Protein AF-A0AAV3YUR4-F1 (afdb_monomer)

Radius of gyration: 19.26 Å; Cα contacts (8 Å, |Δi|>4): 222; chains: 1; bounding box: 52×33×58 Å

Structure (mmCIF, N/CA/C/O backbone):
data_AF-A0AAV3YUR4-F1
#
_entry.id   AF-A0AAV3YUR4-F1
#
loop_
_atom_site.group_PDB
_atom_site.id
_atom_site.type_symbol
_atom_site.label_atom_id
_atom_site.label_alt_id
_atom_site.label_comp_id
_atom_site.label_asym_id
_atom_site.label_entity_id
_atom_site.label_seq_id
_atom_site.pdbx_PDB_ins_code
_atom_site.Cartn_x
_atom_site.Cartn_y
_atom_site.Cartn_z
_atom_site.occupancy
_atom_site.B_iso_or_equiv
_atom_site.auth_seq_id
_atom_site.auth_comp_id
_atom_site.auth_asym_id
_atom_site.auth_atom_id
_atom_site.pdbx_PDB_model_num
ATOM 1 N N . MET A 1 1 ? 30.036 0.421 -40.281 1.00 63.56 1 MET A N 1
ATOM 2 C CA . MET A 1 1 ? 30.173 0.650 -38.824 1.00 63.56 1 MET A CA 1
ATOM 3 C C . MET A 1 1 ? 28.791 0.937 -38.249 1.00 63.56 1 MET A C 1
ATOM 5 O O . MET A 1 1 ? 28.114 1.793 -38.811 1.00 63.56 1 MET A O 1
ATOM 9 N N . PRO A 1 2 ? 28.326 0.220 -37.210 1.00 66.69 2 PRO A N 1
ATOM 10 C CA . PRO A 1 2 ? 27.039 0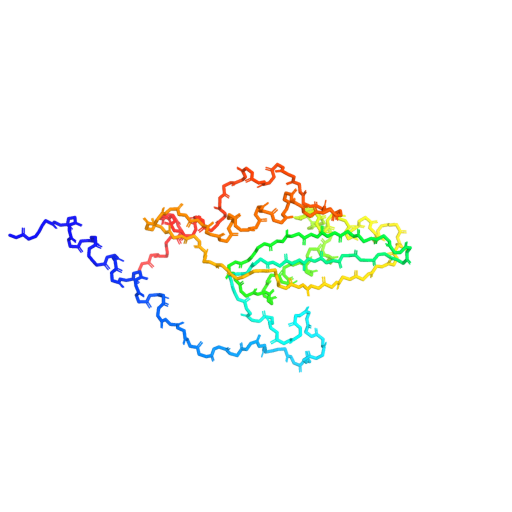.522 -36.589 1.00 66.69 2 PRO A CA 1
ATOM 11 C C . PRO A 1 2 ? 27.075 1.924 -35.969 1.00 66.69 2 PRO A C 1
ATOM 13 O O . PRO A 1 2 ? 28.076 2.303 -35.362 1.00 66.69 2 PRO A O 1
ATOM 16 N N . ASN A 1 3 ? 26.007 2.714 -36.126 1.00 88.06 3 ASN A N 1
ATOM 17 C CA . ASN A 1 3 ? 25.984 4.061 -35.556 1.00 88.06 3 ASN A CA 1
ATOM 18 C C . ASN A 1 3 ? 25.911 3.994 -34.018 1.00 88.06 3 ASN A C 1
ATOM 20 O O . ASN A 1 3 ? 25.343 3.056 -33.448 1.00 88.06 3 ASN A O 1
ATOM 24 N N . VAL A 1 4 ? 26.440 5.011 -33.339 1.00 88.25 4 VAL A N 1
ATOM 25 C CA . VAL A 1 4 ? 26.511 5.067 -31.867 1.00 88.25 4 VAL A CA 1
ATOM 26 C C . VAL A 1 4 ? 25.134 4.885 -31.210 1.00 88.25 4 VAL A C 1
ATOM 28 O O . VAL A 1 4 ? 25.004 4.167 -30.220 1.00 88.25 4 VAL A O 1
ATOM 31 N N . LYS A 1 5 ? 24.071 5.439 -31.805 1.00 90.19 5 LYS A N 1
ATOM 32 C CA . LYS A 1 5 ? 22.687 5.270 -31.330 1.00 90.19 5 LYS A CA 1
ATOM 33 C C . LYS A 1 5 ? 22.247 3.799 -31.342 1.00 90.19 5 LYS A C 1
ATOM 35 O O . LYS A 1 5 ? 21.582 3.367 -30.403 1.00 90.19 5 LYS A O 1
ATOM 40 N N . SER A 1 6 ? 22.615 3.022 -32.359 1.00 86.62 6 SER A N 1
ATOM 41 C CA . SER A 1 6 ? 22.280 1.595 -32.460 1.00 86.62 6 SER A CA 1
ATOM 42 C C . SER A 1 6 ? 22.987 0.764 -31.387 1.00 86.62 6 SER A C 1
ATOM 44 O O . SER A 1 6 ? 22.346 -0.068 -30.747 1.00 86.62 6 SER A O 1
ATOM 46 N N . ILE A 1 7 ? 24.258 1.073 -31.108 1.00 87.19 7 ILE A N 1
ATOM 47 C CA . ILE A 1 7 ? 25.058 0.422 -30.062 1.00 87.19 7 ILE A CA 1
ATOM 48 C C . ILE A 1 7 ? 24.450 0.709 -28.685 1.00 87.19 7 ILE A C 1
ATOM 50 O O . ILE A 1 7 ? 24.181 -0.218 -27.921 1.00 87.19 7 ILE A O 1
ATOM 54 N N . ILE A 1 8 ? 24.133 1.978 -28.403 1.00 86.38 8 ILE A N 1
ATOM 55 C CA . ILE A 1 8 ? 23.481 2.390 -27.151 1.00 86.38 8 ILE A CA 1
ATOM 56 C C . ILE A 1 8 ? 22.115 1.706 -26.998 1.00 86.38 8 ILE A C 1
ATOM 58 O O . ILE A 1 8 ? 21.779 1.209 -25.926 1.00 86.38 8 ILE A O 1
ATOM 62 N N . THR A 1 9 ? 21.323 1.636 -28.071 1.00 87.19 9 THR A N 1
ATOM 63 C CA . THR A 1 9 ? 19.984 1.026 -28.030 1.00 87.19 9 THR A CA 1
ATOM 64 C C . THR A 1 9 ? 20.057 -0.482 -27.779 1.00 87.19 9 THR A C 1
ATOM 66 O O . THR A 1 9 ? 19.293 -1.001 -26.965 1.00 87.19 9 THR A O 1
ATOM 69 N N . ALA A 1 10 ? 20.987 -1.184 -28.432 1.00 85.75 10 ALA A N 1
ATOM 70 C CA . ALA A 1 10 ? 21.199 -2.618 -28.241 1.00 85.75 10 ALA A CA 1
ATOM 71 C C . ALA A 1 10 ? 21.683 -2.936 -26.819 1.00 85.75 10 ALA A C 1
ATOM 73 O O . ALA A 1 10 ? 21.133 -3.823 -26.163 1.00 85.75 10 ALA A O 1
ATOM 74 N N . HIS A 1 11 ? 22.642 -2.157 -26.313 1.00 83.50 11 HIS A N 1
ATOM 75 C CA . HIS A 1 11 ? 23.126 -2.285 -24.943 1.00 83.50 11 HIS A CA 1
ATOM 76 C C . HIS A 1 11 ? 21.998 -2.060 -23.925 1.00 83.50 11 HIS A C 1
ATOM 78 O O . HIS A 1 11 ? 21.749 -2.916 -23.076 1.00 83.50 11 HIS A O 1
ATOM 84 N N . ASN A 1 12 ? 21.232 -0.973 -24.074 1.00 84.06 12 ASN A N 1
ATOM 85 C CA . ASN A 1 12 ? 20.089 -0.679 -23.209 1.00 84.06 12 ASN A CA 1
ATOM 86 C C . ASN A 1 12 ? 19.046 -1.802 -23.238 1.00 84.06 12 ASN A C 1
ATOM 88 O O . ASN A 1 12 ? 18.526 -2.188 -22.193 1.00 84.06 12 ASN A O 1
ATOM 92 N N . LYS A 1 13 ? 18.758 -2.370 -24.416 1.00 85.94 13 LYS A N 1
ATOM 93 C CA . LYS A 1 13 ? 17.823 -3.495 -24.556 1.00 85.94 13 LYS A CA 1
ATOM 94 C C . LYS A 1 13 ? 18.299 -4.729 -23.781 1.00 85.94 13 LYS A C 1
ATOM 96 O O . LYS A 1 13 ? 17.491 -5.348 -23.093 1.00 85.94 13 LYS A O 1
ATOM 101 N N . SER A 1 14 ? 19.593 -5.049 -23.844 1.00 80.75 14 SER A N 1
ATOM 102 C CA . SER A 1 14 ? 20.193 -6.174 -23.111 1.00 80.75 14 SER A CA 1
ATOM 103 C C . SER A 1 14 ? 20.151 -5.974 -21.592 1.00 80.75 14 SER A C 1
ATOM 105 O O . SER A 1 14 ? 19.684 -6.848 -20.862 1.00 80.75 14 SER A O 1
ATOM 107 N N . VAL A 1 15 ? 20.561 -4.796 -21.109 1.00 79.81 15 VAL A N 1
ATOM 108 C CA . VAL A 1 15 ? 20.546 -4.456 -19.673 1.00 79.81 15 VAL A CA 1
ATOM 109 C C . VAL A 1 15 ? 19.123 -4.503 -19.102 1.00 79.81 15 VAL A C 1
ATOM 111 O O . VAL A 1 15 ? 18.905 -4.971 -17.983 1.00 79.81 15 VAL A O 1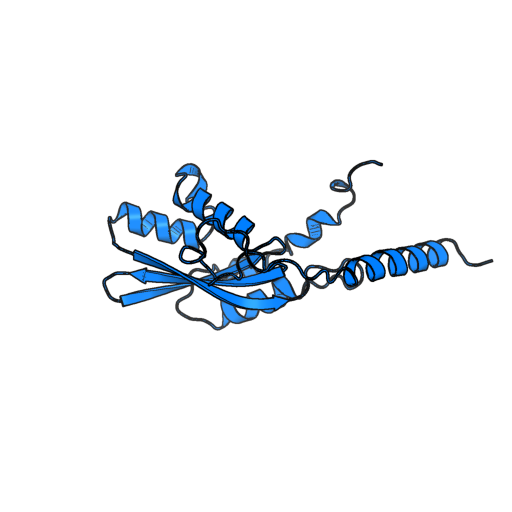
ATOM 114 N N . LEU A 1 16 ? 18.128 -4.056 -19.876 1.00 77.12 16 LEU A N 1
ATOM 115 C CA . LEU A 1 16 ? 16.719 -4.131 -19.484 1.00 77.12 16 LEU A CA 1
ATOM 116 C C . LEU A 1 16 ? 16.178 -5.571 -19.491 1.00 77.12 16 LEU A C 1
ATOM 118 O O . LEU A 1 16 ? 15.365 -5.905 -18.632 1.00 77.12 16 LEU A O 1
ATOM 122 N N . ALA A 1 17 ? 16.628 -6.428 -20.414 1.00 73.38 17 ALA A N 1
ATOM 123 C CA . ALA A 1 17 ? 16.218 -7.832 -20.472 1.00 73.38 17 ALA A CA 1
ATOM 124 C C . ALA A 1 17 ? 16.743 -8.644 -19.275 1.00 73.38 17 ALA A C 1
ATOM 126 O O . ALA A 1 17 ? 15.973 -9.375 -18.657 1.00 73.38 17 ALA A O 1
ATOM 127 N N . GLN A 1 18 ? 18.007 -8.447 -18.884 1.00 63.06 18 GLN A N 1
ATOM 128 C CA . GLN A 1 18 ? 18.624 -9.145 -17.745 1.00 63.06 18 GLN A CA 1
ATOM 129 C C . GLN A 1 18 ? 17.974 -8.812 -16.390 1.00 63.06 18 GLN A C 1
ATOM 131 O O . GLN A 1 18 ? 17.962 -9.646 -15.486 1.00 63.06 18 GLN A O 1
ATOM 136 N N . LYS A 1 19 ? 17.387 -7.616 -16.234 1.00 58.59 19 LYS A N 1
ATOM 137 C CA . LYS A 1 19 ? 16.610 -7.269 -15.029 1.00 58.59 19 LYS A CA 1
ATOM 138 C C . LYS A 1 19 ? 15.296 -8.045 -14.915 1.00 58.59 19 LYS A C 1
ATOM 140 O O . LYS A 1 19 ? 14.834 -8.257 -13.801 1.00 58.59 19 LYS A O 1
ATOM 145 N N . ASN A 1 20 ? 14.711 -8.479 -16.033 1.00 55.25 20 ASN A N 1
ATOM 146 C CA . ASN A 1 20 ? 13.448 -9.221 -16.034 1.00 55.25 20 ASN A CA 1
ATOM 147 C C . ASN A 1 20 ? 13.630 -10.722 -15.740 1.00 55.25 20 ASN A C 1
ATOM 149 O O . ASN A 1 20 ? 12.648 -11.388 -15.432 1.00 55.25 20 ASN A O 1
ATOM 153 N N . THR A 1 21 ? 14.852 -11.262 -15.838 1.00 47.31 21 THR A N 1
ATOM 154 C CA . THR A 1 21 ? 15.132 -12.707 -15.714 1.00 47.31 21 THR A CA 1
ATOM 155 C C . THR A 1 21 ? 15.590 -13.159 -14.325 1.00 47.31 21 THR A C 1
ATOM 157 O O . THR A 1 21 ? 15.737 -14.358 -14.113 1.00 47.31 21 THR A O 1
ATOM 160 N N . ARG A 1 22 ? 15.778 -12.259 -13.347 1.00 46.75 22 ARG A N 1
ATOM 161 C CA . ARG A 1 22 ? 15.991 -12.655 -11.939 1.00 46.75 22 ARG A CA 1
ATOM 162 C C . ARG A 1 22 ? 14.660 -13.010 -11.269 1.00 46.75 22 ARG A C 1
ATOM 164 O O . ARG A 1 22 ? 14.199 -12.316 -10.371 1.00 46.75 22 ARG A O 1
ATOM 171 N N . ALA A 1 23 ? 14.039 -14.092 -11.724 1.00 46.72 23 ALA A N 1
ATOM 172 C CA . ALA A 1 23 ? 13.021 -14.798 -10.957 1.00 46.72 23 ALA A CA 1
ATOM 173 C C . ALA A 1 23 ? 13.737 -15.794 -10.030 1.00 46.72 23 ALA A C 1
ATOM 175 O O . ALA A 1 23 ? 13.763 -16.994 -10.284 1.00 46.72 23 ALA A O 1
ATOM 176 N N . GLU A 1 24 ? 14.396 -15.282 -8.989 1.00 48.06 24 GLU A N 1
ATOM 177 C CA . GLU A 1 24 ? 14.812 -16.125 -7.867 1.00 48.06 24 GLU A CA 1
ATOM 178 C C . GLU A 1 24 ? 13.557 -16.571 -7.112 1.00 48.06 24 GLU A C 1
ATOM 180 O O . GLU A 1 24 ? 12.604 -15.800 -6.975 1.00 48.06 24 GLU A O 1
ATOM 185 N N . SER A 1 25 ? 13.552 -17.814 -6.627 1.00 50.44 25 SER A N 1
ATOM 186 C CA . SER A 1 25 ? 12.546 -18.342 -5.706 1.00 50.44 25 SER A CA 1
ATOM 187 C C . SER A 1 25 ? 12.620 -17.570 -4.386 1.00 50.44 25 SER A C 1
ATOM 189 O O . SER A 1 25 ? 13.240 -18.001 -3.413 1.00 50.44 25 SER A O 1
ATOM 191 N N . THR A 1 26 ? 12.056 -16.370 -4.374 1.00 64.62 26 THR A N 1
ATOM 192 C CA . THR A 1 26 ? 12.048 -15.487 -3.220 1.00 64.62 26 THR A CA 1
ATOM 193 C C . THR A 1 26 ? 11.037 -16.020 -2.215 1.00 64.62 26 THR A C 1
ATOM 195 O O . THR A 1 26 ? 9.889 -16.321 -2.546 1.00 64.62 26 THR A O 1
ATOM 198 N N . ALA A 1 27 ? 11.478 -16.186 -0.967 1.00 79.25 27 ALA A N 1
ATOM 199 C CA . ALA A 1 27 ? 10.587 -16.533 0.131 1.00 79.25 27 ALA A CA 1
ATOM 200 C C . ALA A 1 27 ? 9.370 -15.588 0.131 1.00 79.25 27 ALA A C 1
ATOM 202 O O . ALA A 1 27 ? 9.525 -14.373 0.027 1.00 79.25 27 ALA A O 1
ATOM 203 N N . GLN A 1 28 ? 8.159 -16.137 0.255 1.00 88.50 28 GLN A N 1
ATOM 204 C CA . GLN A 1 28 ? 6.911 -15.362 0.167 1.00 88.50 28 GLN A CA 1
ATOM 205 C C . GLN A 1 28 ? 6.636 -14.524 1.432 1.00 88.50 28 GLN A C 1
ATOM 207 O O . GLN A 1 28 ? 5.930 -13.512 1.387 1.00 88.50 28 GLN A O 1
ATOM 212 N N . CYS A 1 29 ? 7.245 -14.902 2.562 1.00 92.00 29 CYS A N 1
ATOM 213 C CA . CYS A 1 29 ? 7.148 -14.208 3.842 1.00 92.00 29 CYS A CA 1
ATOM 214 C C . CYS A 1 29 ? 8.369 -14.481 4.726 1.00 92.00 29 CYS A C 1
ATOM 216 O O . CYS A 1 29 ? 8.899 -15.589 4.764 1.00 92.00 29 CYS A O 1
ATOM 218 N N . ASN A 1 30 ? 8.780 -13.461 5.480 1.00 92.69 30 ASN A N 1
ATOM 219 C CA . ASN A 1 30 ? 9.828 -13.530 6.503 1.00 92.69 30 ASN A CA 1
ATOM 220 C C . ASN A 1 30 ? 9.368 -12.915 7.842 1.00 92.69 30 ASN A C 1
ATOM 222 O O . ASN A 1 30 ? 10.150 -12.298 8.566 1.00 92.69 30 ASN A O 1
ATOM 226 N N . CYS A 1 31 ? 8.070 -12.967 8.145 1.00 91.06 31 CYS A N 1
ATOM 227 C CA . CYS A 1 31 ? 7.558 -12.546 9.449 1.00 91.06 31 CYS A CA 1
ATOM 228 C C . CYS A 1 31 ? 7.991 -13.535 10.541 1.00 91.06 31 CYS A C 1
ATOM 230 O O . CYS A 1 31 ? 8.000 -14.742 10.312 1.00 91.06 31 CYS A O 1
ATOM 232 N N . ARG A 1 32 ? 8.328 -13.013 11.732 1.00 91.44 32 ARG A N 1
ATOM 233 C CA . ARG A 1 32 ? 8.656 -13.839 12.907 1.00 91.44 32 ARG A CA 1
ATOM 234 C C . ARG A 1 32 ? 7.444 -14.650 13.362 1.00 91.44 32 ARG A C 1
ATOM 236 O O . ARG A 1 32 ? 7.578 -15.836 13.631 1.00 91.44 32 ARG A O 1
ATOM 243 N N . ASP A 1 33 ? 6.281 -14.006 13.398 1.00 91.88 33 ASP A N 1
ATOM 244 C CA . ASP A 1 33 ? 4.991 -14.671 13.539 1.00 91.88 33 ASP A CA 1
ATOM 245 C C . ASP A 1 33 ? 4.285 -14.705 12.179 1.00 91.88 33 ASP A C 1
ATOM 247 O O . ASP A 1 33 ? 4.008 -13.667 11.571 1.00 91.88 33 ASP A O 1
ATOM 251 N N . ARG A 1 34 ? 4.032 -15.920 11.693 1.00 88.19 34 ARG A N 1
ATOM 252 C CA . ARG A 1 34 ? 3.356 -16.180 10.421 1.00 88.19 34 ARG A CA 1
ATOM 253 C C . ARG A 1 34 ? 1.853 -15.929 10.497 1.00 88.19 34 ARG A C 1
ATOM 255 O O . ARG A 1 34 ? 1.275 -15.491 9.507 1.00 88.19 34 ARG A O 1
ATOM 262 N N . LYS A 1 35 ? 1.231 -16.155 11.659 1.00 88.69 35 LYS A N 1
ATOM 263 C CA . LYS A 1 35 ? -0.215 -15.955 11.849 1.00 88.69 35 LYS A CA 1
ATOM 264 C C . LYS A 1 35 ? -0.581 -14.474 11.858 1.00 88.69 35 LYS A C 1
ATOM 266 O O . LYS A 1 35 ? -1.623 -14.102 11.343 1.00 88.69 35 LYS A O 1
ATOM 271 N N . ALA A 1 36 ? 0.315 -13.624 12.355 1.00 90.44 36 ALA A N 1
ATOM 272 C CA . ALA A 1 36 ? 0.165 -12.171 12.315 1.00 90.44 36 ALA A CA 1
ATOM 273 C C . ALA A 1 36 ? 0.490 -11.542 10.941 1.00 90.44 36 ALA A C 1
ATOM 275 O O . ALA A 1 36 ? 0.579 -10.318 10.823 1.00 90.44 36 ALA A O 1
ATOM 276 N N . CYS A 1 37 ? 0.739 -12.342 9.896 1.00 93.25 37 CYS A N 1
ATOM 277 C CA . CYS A 1 37 ? 1.020 -11.807 8.570 1.00 93.25 37 CYS A CA 1
ATOM 278 C C . CYS A 1 37 ? -0.261 -11.212 7.957 1.00 93.25 37 CYS A C 1
ATOM 280 O O . CYS A 1 37 ? -1.220 -11.952 7.757 1.00 93.25 37 CYS A O 1
ATOM 282 N N . PRO A 1 38 ? -0.271 -9.926 7.564 1.00 93.81 38 PRO A N 1
ATOM 283 C CA . PRO A 1 38 ? -1.462 -9.278 7.006 1.00 93.81 38 PRO A CA 1
ATOM 284 C C . PRO A 1 38 ? -1.906 -9.832 5.642 1.00 93.81 38 PRO A C 1
ATOM 286 O O . PRO A 1 38 ? -2.991 -9.496 5.203 1.00 93.81 38 PRO A O 1
ATOM 289 N N . LEU A 1 39 ? -1.072 -10.636 4.970 1.00 94.19 39 LEU A N 1
ATOM 290 C CA . LEU A 1 39 ? -1.372 -11.281 3.683 1.00 94.19 39 LEU A CA 1
ATOM 291 C C . LEU A 1 39 ? -1.115 -12.794 3.739 1.00 94.19 39 LEU A C 1
ATOM 293 O O . LEU A 1 39 ? -0.535 -13.349 2.810 1.00 94.19 39 LEU A O 1
ATOM 297 N N . GLU A 1 40 ? -1.418 -13.449 4.861 1.00 90.94 40 GLU A N 1
ATOM 298 C CA . GLU A 1 40 ? -1.392 -14.921 4.962 1.00 90.94 40 GLU A CA 1
ATOM 299 C C . GLU A 1 40 ? -0.087 -15.577 4.459 1.00 90.94 40 GLU A C 1
ATOM 301 O O . GLU A 1 40 ? -0.090 -16.574 3.746 1.00 90.94 40 GLU A O 1
ATOM 306 N N . ASN A 1 41 ? 1.066 -15.018 4.836 1.00 90.50 41 ASN A N 1
ATOM 307 C CA . ASN A 1 41 ? 2.405 -15.437 4.386 1.00 90.50 41 ASN A CA 1
ATOM 308 C C . ASN A 1 41 ? 2.816 -15.023 2.962 1.00 90.50 41 ASN A C 1
ATOM 310 O O . ASN A 1 41 ? 3.801 -15.548 2.447 1.00 90.50 41 ASN A O 1
ATOM 314 N N . ASN A 1 42 ? 2.174 -14.009 2.381 1.00 93.06 42 ASN A N 1
ATOM 315 C CA . ASN A 1 42 ? 2.544 -13.426 1.085 1.00 93.06 42 ASN A CA 1
ATOM 316 C C . ASN A 1 42 ? 3.026 -11.966 1.174 1.00 93.06 42 ASN A C 1
ATOM 318 O O . ASN A 1 42 ? 2.992 -11.218 0.197 1.00 93.06 42 ASN A O 1
ATOM 322 N N . CYS A 1 43 ? 3.495 -11.513 2.340 1.00 93.94 43 CYS A N 1
ATOM 323 C CA . CYS A 1 43 ? 3.868 -10.108 2.535 1.00 93.94 43 CYS A CA 1
ATOM 324 C C . CYS A 1 43 ? 5.119 -9.657 1.755 1.00 93.94 43 CYS A C 1
ATOM 326 O O . CYS A 1 43 ? 5.348 -8.454 1.642 1.00 93.94 43 CYS A O 1
ATOM 328 N N . LEU A 1 44 ? 5.934 -10.571 1.218 1.00 95.75 44 LEU A N 1
ATOM 329 C CA . LEU A 1 44 ? 7.098 -10.212 0.399 1.00 95.75 44 LEU A CA 1
ATOM 330 C C . LEU A 1 44 ? 6.771 -10.038 -1.089 1.00 95.75 44 LEU A C 1
ATOM 332 O O . LEU A 1 44 ? 7.663 -9.691 -1.857 1.00 95.75 44 LEU A O 1
ATOM 336 N N . GLN A 1 45 ? 5.505 -10.198 -1.492 1.00 94.38 45 GLN A N 1
ATOM 337 C CA . GLN A 1 45 ? 5.074 -9.901 -2.857 1.00 94.38 45 GLN A CA 1
ATOM 338 C C . GLN A 1 45 ? 5.290 -8.423 -3.192 1.00 94.38 45 GLN A C 1
ATOM 340 O O . GLN A 1 45 ? 4.926 -7.532 -2.424 1.00 94.38 45 GLN A O 1
ATOM 345 N N . ASP A 1 46 ? 5.885 -8.179 -4.349 1.00 94.94 46 ASP A N 1
ATOM 346 C CA . ASP A 1 46 ? 6.231 -6.879 -4.902 1.00 94.94 46 ASP A CA 1
ATOM 347 C C . ASP A 1 46 ? 5.434 -6.588 -6.178 1.00 94.94 46 ASP A C 1
ATOM 349 O O . ASP A 1 46 ? 4.842 -7.486 -6.779 1.00 94.94 46 ASP A O 1
ATOM 353 N N . SER A 1 47 ? 5.418 -5.323 -6.604 1.00 95.56 47 SER A N 1
ATOM 354 C CA . SER A 1 47 ? 4.681 -4.893 -7.803 1.00 95.56 47 SER A CA 1
ATOM 355 C C . SER A 1 47 ? 3.220 -5.370 -7.814 1.00 95.56 47 SER A C 1
ATOM 357 O O . SER A 1 47 ? 2.732 -5.960 -8.779 1.00 95.56 47 SER A O 1
ATOM 359 N N . ILE A 1 48 ? 2.517 -5.122 -6.708 1.00 96.56 48 ILE A N 1
ATOM 360 C CA . ILE A 1 48 ? 1.129 -5.546 -6.508 1.00 96.56 48 ILE A CA 1
ATOM 361 C C . ILE A 1 48 ? 0.175 -4.364 -6.343 1.00 96.56 48 ILE A C 1
ATOM 363 O O . ILE A 1 48 ? 0.551 -3.293 -5.855 1.00 96.56 48 ILE A O 1
ATOM 367 N N . ILE A 1 49 ? -1.082 -4.607 -6.696 1.00 96.75 49 ILE A N 1
ATOM 368 C CA . ILE A 1 49 ? -2.240 -3.820 -6.285 1.00 96.75 49 ILE A CA 1
ATOM 369 C C . ILE A 1 49 ? -2.913 -4.572 -5.138 1.00 96.75 49 ILE A C 1
ATOM 371 O O . ILE A 1 49 ? -3.198 -5.765 -5.257 1.00 96.75 49 ILE A O 1
ATOM 375 N N . TYR A 1 50 ? -3.157 -3.886 -4.028 1.00 96.81 50 TYR A N 1
ATOM 376 C CA . TYR A 1 50 ? -3.768 -4.443 -2.826 1.00 96.81 50 TYR A CA 1
ATOM 377 C C . TYR A 1 50 ? -5.033 -3.677 -2.441 1.00 96.81 50 TYR A C 1
ATOM 379 O O . TYR A 1 50 ? -5.198 -2.498 -2.768 1.00 96.81 50 TYR A O 1
ATOM 387 N N . GLN A 1 51 ? -5.910 -4.361 -1.717 1.00 96.88 51 GLN A N 1
ATOM 388 C CA . GLN A 1 51 ? -7.056 -3.788 -1.032 1.00 96.88 51 GLN A CA 1
ATOM 389 C C . GLN A 1 51 ? -6.764 -3.723 0.464 1.00 96.88 51 GLN A C 1
ATOM 391 O O . GLN A 1 51 ? -6.201 -4.662 1.019 1.00 96.88 51 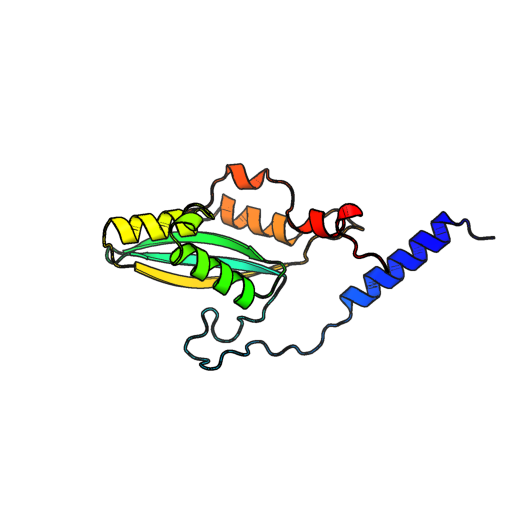GLN A O 1
ATOM 396 N N . ALA A 1 52 ? -7.164 -2.635 1.108 1.00 97.50 52 ALA A N 1
ATOM 397 C CA . ALA A 1 52 ? -7.408 -2.589 2.539 1.00 97.50 52 ALA A CA 1
ATOM 398 C C . ALA A 1 52 ? -8.919 -2.494 2.747 1.00 97.50 52 ALA A C 1
ATOM 400 O O . ALA A 1 52 ? -9.559 -1.617 2.162 1.00 97.50 52 ALA A O 1
ATOM 401 N N . THR A 1 53 ? -9.476 -3.381 3.558 1.00 97.06 53 THR A N 1
ATOM 402 C CA . THR A 1 53 ? -10.897 -3.382 3.904 1.00 97.06 53 THR A CA 1
ATOM 403 C C . THR A 1 53 ? -11.015 -2.986 5.366 1.00 97.06 53 THR A C 1
ATOM 405 O O . THR A 1 53 ? -10.566 -3.717 6.244 1.00 97.06 53 THR A O 1
ATOM 408 N N . GLU A 1 54 ? -11.564 -1.805 5.619 1.00 95.75 54 GLU A N 1
ATOM 409 C CA . GLU A 1 54 ? -11.873 -1.309 6.957 1.00 95.75 54 GLU A CA 1
ATOM 410 C C . GLU A 1 54 ? -13.313 -1.703 7.292 1.00 95.75 54 GLU A C 1
ATOM 412 O O . GLU A 1 54 ? -14.216 -1.474 6.491 1.00 95.75 54 GLU A O 1
ATOM 417 N N . THR A 1 55 ? -13.517 -2.362 8.431 1.00 96.00 55 THR A N 1
ATOM 418 C CA . THR A 1 55 ? -14.835 -2.794 8.913 1.00 96.00 55 THR A CA 1
ATOM 419 C C . THR A 1 55 ? -15.071 -2.234 10.305 1.00 96.00 55 THR A C 1
ATOM 421 O O . THR A 1 55 ? -14.341 -2.571 11.244 1.00 96.00 55 THR A O 1
ATOM 424 N N . GLN A 1 56 ? -16.109 -1.413 10.431 1.00 93.69 56 GLN A N 1
ATOM 425 C CA . GLN A 1 56 ? -16.582 -0.873 11.702 1.00 93.69 56 GLN A CA 1
ATOM 4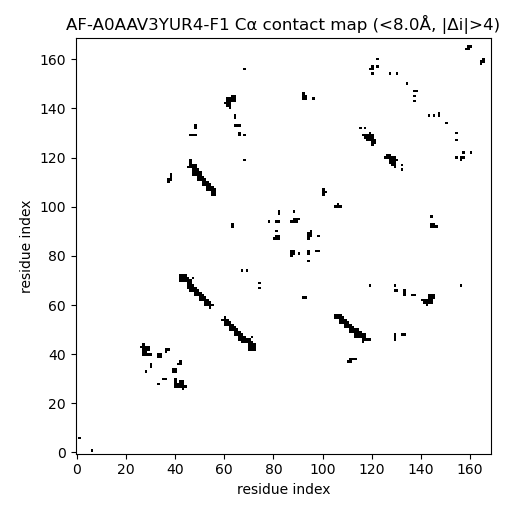26 C C . GLN A 1 56 ? -17.504 -1.874 12.397 1.00 93.69 56 GLN A C 1
ATOM 428 O O . GLN A 1 56 ? -18.093 -2.749 11.757 1.00 93.69 56 GLN A O 1
ATOM 433 N N . LYS A 1 57 ? -17.681 -1.708 13.709 1.00 86.06 57 LYS A N 1
ATOM 434 C CA . LYS A 1 57 ? -18.568 -2.554 14.526 1.00 86.06 57 LYS A CA 1
ATOM 435 C C . LYS A 1 57 ? -20.015 -2.607 14.017 1.00 86.06 57 LYS A C 1
ATOM 437 O O . LYS A 1 57 ? -20.643 -3.657 14.092 1.00 86.06 57 LYS A O 1
ATOM 442 N N . ASP A 1 58 ? -20.503 -1.516 13.430 1.00 86.56 58 ASP A N 1
ATOM 443 C CA . ASP A 1 58 ? -21.854 -1.421 12.859 1.00 86.56 58 ASP A CA 1
ATOM 444 C C . ASP A 1 58 ? -21.960 -2.033 11.445 1.00 86.56 58 ASP A C 1
ATOM 446 O O . ASP A 1 58 ? -22.873 -1.717 10.685 1.00 86.56 58 ASP A O 1
ATOM 450 N N . ASN A 1 59 ? -21.006 -2.890 11.056 1.00 84.81 59 ASN A N 1
ATOM 451 C CA . ASN A 1 59 ? -20.882 -3.506 9.730 1.00 84.81 59 ASN A CA 1
ATOM 452 C C . ASN A 1 59 ? -20.765 -2.509 8.566 1.00 84.81 59 ASN A C 1
ATOM 454 O O . ASN A 1 59 ? -20.943 -2.880 7.403 1.00 84.81 59 ASN A O 1
ATOM 458 N N . GLN A 1 60 ? -20.421 -1.247 8.843 1.00 91.19 60 GLN A N 1
ATOM 459 C CA . GLN A 1 60 ? -20.006 -0.335 7.788 1.00 91.19 60 GLN A CA 1
ATOM 460 C C . GLN A 1 60 ? -18.631 -0.770 7.281 1.00 91.19 60 GLN A C 1
ATOM 462 O O . GLN A 1 60 ? -17.662 -0.818 8.040 1.00 91.19 60 GLN A O 1
ATOM 467 N N . VAL A 1 61 ? -18.564 -1.077 5.990 1.00 94.31 61 VAL A N 1
ATOM 468 C CA . VAL A 1 61 ? -17.337 -1.492 5.312 1.00 94.31 61 VAL A CA 1
ATOM 469 C C . VAL A 1 61 ? -16.900 -0.378 4.381 1.00 94.31 61 VAL A C 1
ATOM 471 O O . VAL A 1 61 ? -17.703 0.085 3.581 1.00 94.31 61 VAL A O 1
ATOM 474 N N . ASP A 1 62 ? -15.636 0.019 4.450 1.00 94.62 62 ASP A N 1
ATOM 475 C CA . ASP A 1 62 ? -15.002 0.940 3.511 1.00 94.62 62 ASP A CA 1
ATOM 476 C C . ASP A 1 62 ? -13.766 0.270 2.897 1.00 94.62 62 ASP A C 1
ATOM 478 O O . ASP A 1 62 ? -12.973 -0.370 3.589 1.00 94.62 62 ASP A O 1
ATOM 482 N N . THR A 1 63 ? -13.568 0.421 1.584 1.00 96.31 63 THR A N 1
ATOM 483 C CA . THR A 1 63 ? -12.394 -0.151 0.904 1.00 96.31 63 THR A CA 1
ATOM 484 C C . THR A 1 63 ? -11.409 0.922 0.466 1.00 96.31 63 THR A C 1
ATOM 486 O O . THR A 1 63 ? -11.782 2.022 0.061 1.00 96.31 63 THR A O 1
ATOM 489 N N . TYR A 1 64 ? -10.122 0.603 0.515 1.00 96.69 64 TYR A N 1
ATOM 490 C CA . TYR A 1 64 ? -9.055 1.410 -0.061 1.00 96.69 64 TYR A CA 1
ATOM 491 C C . TYR A 1 64 ? -8.208 0.548 -0.982 1.00 96.69 64 TYR A C 1
ATOM 493 O O . TYR A 1 64 ? -7.739 -0.519 -0.597 1.00 96.69 64 TYR A O 1
ATOM 501 N N . ILE A 1 65 ? -7.975 1.036 -2.191 1.00 96.56 65 ILE A N 1
ATOM 502 C CA . ILE A 1 65 ? -7.062 0.424 -3.145 1.00 96.56 65 ILE A CA 1
ATOM 503 C C . ILE A 1 65 ? -5.738 1.170 -3.106 1.00 96.56 65 ILE A C 1
ATOM 505 O O . ILE A 1 65 ? -5.702 2.401 -3.118 1.00 96.56 65 ILE A O 1
ATOM 509 N N . GLY A 1 66 ? -4.639 0.430 -3.105 1.00 94.94 66 GLY A N 1
ATOM 510 C CA . GLY A 1 66 ? -3.335 1.018 -3.348 1.00 94.94 66 GLY A CA 1
ATOM 511 C C . GLY A 1 66 ? -2.430 0.092 -4.135 1.00 94.94 66 GLY A C 1
ATOM 512 O O . GLY A 1 66 ? -2.614 -1.121 -4.166 1.00 94.94 66 GLY A O 1
ATOM 513 N N . MET A 1 67 ? -1.400 0.674 -4.730 1.00 95.06 67 MET A N 1
ATOM 514 C CA . MET A 1 67 ? -0.329 -0.063 -5.393 1.00 95.06 67 MET A CA 1
ATOM 515 C C . MET A 1 67 ? 1.019 0.083 -4.681 1.00 95.06 67 MET A C 1
ATOM 517 O O . MET A 1 67 ? 1.277 1.046 -3.948 1.00 95.06 67 MET A O 1
ATOM 521 N N . THR A 1 68 ? 1.908 -0.884 -4.897 1.00 95.00 68 THR A N 1
ATOM 522 C CA . THR A 1 68 ? 3.311 -0.806 -4.480 1.00 95.00 68 THR A CA 1
ATOM 523 C C . THR A 1 68 ? 4.215 -1.539 -5.459 1.00 95.00 68 THR A C 1
ATOM 525 O O . THR A 1 68 ? 3.966 -2.690 -5.790 1.00 95.00 68 THR A O 1
ATOM 528 N N . GLU A 1 69 ? 5.297 -0.888 -5.894 1.00 94.56 69 GLU A N 1
ATOM 529 C CA . GLU A 1 69 ? 6.403 -1.568 -6.575 1.00 94.56 69 GLU A CA 1
ATOM 530 C C . GLU A 1 69 ? 7.303 -2.314 -5.579 1.00 94.56 69 GLU A C 1
ATOM 532 O O . GLU A 1 69 ? 7.799 -3.389 -5.886 1.00 94.56 69 GLU A O 1
ATOM 537 N N . ASN A 1 70 ? 7.476 -1.773 -4.368 1.00 93.88 70 ASN A N 1
ATOM 538 C CA . ASN A 1 70 ? 8.191 -2.453 -3.286 1.00 93.88 70 ASN A CA 1
ATOM 539 C C . ASN A 1 70 ? 7.372 -3.641 -2.762 1.00 93.88 70 ASN A C 1
ATOM 541 O O . ASN A 1 70 ? 6.175 -3.737 -3.036 1.00 93.88 70 ASN A O 1
ATOM 545 N N . THR A 1 71 ? 7.979 -4.467 -1.904 1.00 95.94 71 THR A N 1
ATOM 546 C CA . THR A 1 71 ? 7.242 -5.512 -1.178 1.00 95.94 71 THR A CA 1
ATOM 547 C C . THR A 1 71 ? 6.057 -4.941 -0.393 1.00 95.94 71 THR A C 1
ATOM 549 O O . THR A 1 71 ? 6.135 -3.837 0.171 1.00 95.94 71 THR A O 1
ATOM 552 N N . PHE A 1 72 ? 4.973 -5.709 -0.293 1.00 97.00 72 PHE A N 1
ATOM 553 C CA . PHE A 1 72 ? 3.817 -5.334 0.513 1.00 97.00 72 PHE A CA 1
ATOM 554 C C . PHE A 1 72 ? 4.202 -5.063 1.964 1.00 97.00 72 PHE A C 1
ATOM 556 O O . PHE A 1 72 ? 3.732 -4.095 2.545 1.00 97.00 72 PHE A O 1
ATOM 563 N N . LYS A 1 73 ? 5.112 -5.849 2.542 1.00 96.19 73 LYS A N 1
ATOM 564 C CA . LYS A 1 73 ? 5.611 -5.667 3.908 1.00 96.19 73 LYS A CA 1
ATOM 565 C C . LYS A 1 73 ? 6.167 -4.258 4.121 1.00 96.19 73 LYS A C 1
ATOM 567 O O . LYS A 1 73 ? 5.825 -3.608 5.107 1.00 96.19 73 LYS A O 1
ATOM 572 N N . THR A 1 74 ? 6.965 -3.747 3.180 1.00 96.06 74 THR A N 1
ATOM 573 C CA . THR A 1 74 ? 7.449 -2.358 3.221 1.00 96.06 74 THR A CA 1
ATOM 574 C C . THR A 1 74 ? 6.288 -1.365 3.193 1.00 96.06 74 THR A C 1
ATOM 576 O O . THR A 1 74 ? 6.261 -0.429 3.993 1.00 96.06 74 THR A O 1
ATOM 579 N N . ARG A 1 75 ? 5.311 -1.567 2.302 1.00 96.94 75 ARG A N 1
ATOM 580 C CA . ARG A 1 75 ? 4.147 -0.680 2.184 1.00 96.94 75 ARG A CA 1
ATOM 581 C C . ARG A 1 75 ? 3.246 -0.719 3.422 1.00 96.94 75 ARG A C 1
ATOM 583 O O . ARG A 1 75 ? 2.794 0.325 3.881 1.00 96.94 75 ARG A O 1
ATOM 590 N N . PHE A 1 76 ? 3.042 -1.894 4.000 1.00 96.88 76 PHE A N 1
ATOM 591 C CA . PHE A 1 76 ? 2.301 -2.106 5.236 1.00 96.88 76 PHE A CA 1
ATOM 592 C C . PHE A 1 76 ? 2.945 -1.356 6.408 1.00 96.88 76 PHE A C 1
ATOM 594 O O . PHE A 1 76 ? 2.259 -0.645 7.139 1.00 96.88 76 PHE A O 1
ATOM 601 N N . TYR A 1 77 ? 4.276 -1.402 6.542 1.00 96.06 77 TYR A N 1
ATOM 602 C CA . TYR A 1 77 ? 4.973 -0.600 7.554 1.00 96.06 77 TYR A CA 1
ATOM 603 C C . TYR A 1 77 ? 4.805 0.908 7.342 1.00 96.06 77 TYR A C 1
ATOM 605 O O . TYR A 1 77 ? 4.653 1.650 8.316 1.00 96.06 77 TYR A O 1
ATOM 613 N N . GLN A 1 78 ? 4.794 1.372 6.089 1.00 96.75 78 GLN A N 1
ATOM 614 C CA . GLN A 1 78 ? 4.504 2.774 5.786 1.00 96.75 78 GLN A CA 1
ATOM 615 C C . GLN A 1 78 ? 3.094 3.151 6.252 1.00 96.75 78 GLN A C 1
ATOM 617 O O . GLN A 1 78 ? 2.960 4.131 6.984 1.00 96.75 78 GLN A O 1
ATOM 622 N N . HIS A 1 79 ? 2.076 2.352 5.917 1.00 97.31 79 HIS A N 1
ATOM 623 C CA . HIS A 1 79 ? 0.699 2.553 6.388 1.00 97.31 79 HIS A CA 1
ATOM 624 C C . HIS A 1 79 ? 0.612 2.584 7.916 1.00 97.31 79 HIS A C 1
ATOM 626 O O . HIS A 1 79 ? 0.136 3.572 8.473 1.00 97.31 79 HIS A O 1
ATOM 632 N N . ASN A 1 80 ? 1.201 1.609 8.613 1.00 96.38 80 ASN A N 1
ATOM 633 C CA . ASN A 1 80 ? 1.238 1.597 10.081 1.00 96.38 80 ASN A CA 1
ATOM 634 C C . ASN A 1 80 ? 1.872 2.863 10.667 1.00 96.38 80 ASN A C 1
ATOM 636 O O . ASN A 1 80 ? 1.392 3.402 11.665 1.00 96.38 80 ASN A O 1
ATOM 640 N N . SER A 1 81 ? 2.925 3.389 10.032 1.00 97.56 81 SER A N 1
ATOM 641 C CA . SER A 1 81 ? 3.518 4.657 10.461 1.00 97.56 81 SER A CA 1
ATOM 642 C C . SER A 1 81 ? 2.538 5.830 10.326 1.00 97.56 81 SER A C 1
ATOM 644 O O . SER A 1 81 ? 2.493 6.680 11.214 1.00 97.56 81 SER A O 1
ATOM 646 N N . THR A 1 82 ? 1.717 5.857 9.268 1.00 97.88 82 THR A N 1
ATOM 647 C CA . THR A 1 82 ? 0.691 6.895 9.061 1.00 97.88 82 THR A CA 1
ATOM 648 C C . THR A 1 82 ? -0.492 6.757 10.016 1.00 97.88 82 THR A C 1
ATOM 650 O O . THR A 1 82 ? -1.074 7.764 10.409 1.00 97.88 82 THR A O 1
ATOM 653 N N . PHE A 1 83 ? -0.807 5.537 10.460 1.00 97.56 83 PHE A N 1
ATOM 654 C CA . PHE A 1 83 ? -1.851 5.290 11.458 1.00 97.56 83 PHE A CA 1
ATOM 655 C C . PHE A 1 83 ? -1.411 5.653 12.878 1.00 97.56 83 PHE A C 1
ATOM 657 O O . PHE A 1 83 ? -2.262 5.855 13.740 1.00 97.56 83 PHE A O 1
ATOM 664 N N . ARG A 1 84 ? -0.099 5.709 13.145 1.00 96.94 84 ARG A N 1
ATOM 665 C CA . ARG A 1 84 ? 0.458 5.998 14.476 1.00 96.94 84 ARG A CA 1
ATOM 666 C C . ARG A 1 84 ? 0.875 7.455 14.659 1.00 96.94 84 ARG A C 1
ATOM 668 O O . ARG A 1 84 ? 0.723 7.988 15.749 1.00 96.94 84 ARG A O 1
ATOM 675 N N . LEU A 1 85 ? 1.452 8.082 13.634 1.00 97.69 85 LEU A N 1
ATOM 676 C CA . LEU A 1 85 ? 2.059 9.412 13.748 1.00 97.69 85 LEU A CA 1
ATOM 677 C C . LEU A 1 85 ? 1.051 10.519 13.381 1.00 97.69 85 LEU A C 1
ATOM 679 O O . LEU A 1 85 ? 0.662 10.588 12.213 1.00 97.69 85 LEU A O 1
ATOM 683 N N . PRO A 1 86 ? 0.682 11.429 14.309 1.00 96.44 86 PRO A N 1
ATOM 684 C CA . PRO A 1 86 ? -0.350 12.445 14.063 1.00 96.44 86 PRO A CA 1
ATOM 685 C C . PRO A 1 86 ? -0.065 13.355 12.864 1.00 96.44 86 PRO A C 1
ATOM 687 O O . PRO A 1 86 ? -0.945 13.595 12.045 1.00 96.44 86 PRO A O 1
ATOM 690 N N . HIS A 1 87 ? 1.184 13.800 12.682 1.00 96.81 87 HIS A N 1
ATOM 691 C CA . HIS A 1 87 ? 1.567 14.663 11.553 1.00 96.81 87 HIS A CA 1
ATOM 692 C C . HIS A 1 87 ? 1.437 13.976 10.179 1.00 96.81 87 HIS A C 1
ATOM 694 O O . HIS A 1 87 ? 1.468 14.644 9.151 1.00 96.81 87 HIS A O 1
ATOM 700 N N . LYS A 1 88 ? 1.287 12.643 10.142 1.00 96.56 88 LYS A N 1
ATOM 701 C CA . LYS A 1 88 ? 1.086 11.862 8.913 1.00 96.56 88 LYS A CA 1
ATOM 702 C C . LYS A 1 88 ? -0.373 11.496 8.664 1.00 96.56 88 LYS A C 1
ATOM 704 O O . LYS A 1 88 ? -0.636 10.788 7.691 1.00 96.56 88 LYS A O 1
ATOM 709 N N . ARG A 1 89 ? -1.317 11.967 9.486 1.00 96.69 89 ARG A N 1
ATOM 710 C CA . ARG A 1 89 ? -2.730 11.560 9.419 1.00 96.69 89 ARG A CA 1
ATOM 711 C C . ARG A 1 89 ? -3.368 11.701 8.036 1.00 96.69 89 ARG A C 1
ATOM 713 O O . ARG A 1 89 ? -4.136 10.836 7.633 1.00 96.69 89 ARG A O 1
ATOM 720 N N . ASN A 1 90 ? -2.963 12.711 7.269 1.00 94.69 90 ASN A N 1
ATOM 721 C CA . ASN A 1 90 ? -3.511 13.009 5.941 1.00 94.69 90 ASN A CA 1
ATOM 722 C C . ASN A 1 90 ? -2.638 12.486 4.783 1.00 94.69 90 ASN A C 1
ATOM 724 O O . ASN A 1 90 ? -2.759 12.961 3.658 1.00 94.69 90 ASN A O 1
ATOM 728 N N . SER A 1 91 ? -1.733 11.533 5.039 1.00 93.38 91 SER A N 1
ATOM 729 C CA . SER A 1 91 ? -0.819 11.009 4.007 1.00 93.38 91 SER A CA 1
ATOM 730 C C . SER A 1 91 ? -1.536 10.198 2.925 1.00 93.38 91 SER A C 1
ATOM 732 O O . SER A 1 91 ? -1.061 10.120 1.796 1.00 93.38 91 SER A O 1
ATOM 734 N N . THR A 1 92 ? -2.651 9.555 3.274 1.00 93.88 92 THR A N 1
ATOM 735 C CA . THR A 1 92 ? -3.509 8.784 2.365 1.00 93.88 92 THR A CA 1
ATOM 736 C C . THR A 1 92 ? -4.967 8.929 2.798 1.00 93.88 92 THR A C 1
ATOM 738 O O . THR A 1 92 ? -5.234 9.206 3.968 1.00 93.88 92 THR A O 1
ATOM 741 N N . SER A 1 93 ? -5.923 8.677 1.900 1.00 95.44 93 SER A N 1
ATOM 742 C CA . SER A 1 93 ? -7.338 8.610 2.298 1.00 95.44 93 SER A CA 1
ATOM 743 C C . SER A 1 93 ? -7.606 7.542 3.361 1.00 95.44 93 SER A C 1
ATOM 745 O O . SER A 1 93 ? -8.442 7.747 4.236 1.00 95.44 93 SER A O 1
ATOM 747 N N . LEU A 1 94 ? -6.875 6.421 3.317 1.00 96.56 94 LEU A N 1
ATOM 748 C CA . LEU A 1 94 ? -6.976 5.377 4.334 1.00 96.56 94 LEU A CA 1
ATOM 749 C C . LEU A 1 94 ? -6.550 5.908 5.706 1.00 96.56 94 LEU A C 1
ATOM 751 O O . LEU A 1 94 ? -7.301 5.790 6.665 1.00 96.56 94 LEU A O 1
ATOM 755 N N . SER A 1 95 ? -5.383 6.550 5.804 1.00 97.06 95 SER A N 1
ATOM 756 C CA . SER A 1 95 ? -4.930 7.131 7.073 1.00 97.06 95 SER A CA 1
ATOM 757 C C . SER A 1 95 ? -5.886 8.214 7.573 1.00 97.06 95 SER A C 1
ATOM 759 O O . SER A 1 95 ? -6.170 8.257 8.766 1.00 97.06 95 SER A O 1
ATOM 761 N N . GLU A 1 96 ? -6.439 9.032 6.673 1.00 97.12 96 GLU A N 1
ATOM 762 C CA . GLU A 1 96 ? -7.434 10.051 7.019 1.00 97.12 96 GLU A CA 1
ATOM 763 C C . GLU A 1 96 ? -8.678 9.415 7.667 1.00 97.12 96 GLU A C 1
ATOM 765 O O . GLU A 1 96 ? -9.115 9.866 8.726 1.00 97.12 96 GLU A O 1
ATOM 770 N N . LYS A 1 97 ? -9.209 8.330 7.079 1.00 96.44 97 LYS A N 1
ATOM 771 C CA . LYS A 1 97 ? -10.336 7.559 7.630 1.00 96.44 97 LYS A CA 1
ATOM 772 C C . LYS A 1 97 ? -9.997 6.949 8.992 1.00 96.44 97 LYS A C 1
ATOM 774 O O . LYS A 1 97 ? -10.762 7.132 9.932 1.00 96.44 97 LYS A O 1
ATOM 779 N N . ILE A 1 98 ? -8.844 6.292 9.124 1.00 97.38 98 ILE A N 1
ATOM 780 C CA . ILE A 1 98 ? -8.424 5.658 10.384 1.00 97.38 98 ILE A CA 1
ATOM 781 C C . ILE A 1 98 ? -8.297 6.677 11.519 1.00 97.38 98 ILE A C 1
ATOM 783 O O . ILE A 1 98 ? -8.716 6.403 12.639 1.00 97.38 98 ILE A O 1
ATOM 787 N N . TRP A 1 99 ? -7.748 7.863 11.254 1.00 98.00 99 TRP A N 1
ATOM 788 C CA . TRP A 1 99 ? -7.683 8.909 12.274 1.00 98.00 99 TRP A CA 1
ATOM 789 C C . TRP A 1 99 ? -9.061 9.443 12.655 1.00 98.00 99 TRP A C 1
ATOM 791 O O . TRP A 1 99 ? -9.291 9.651 13.837 1.00 98.00 99 TRP A O 1
ATOM 801 N N . LYS A 1 100 ? -9.994 9.598 11.704 1.00 96.56 100 LYS A N 1
ATOM 802 C CA . LYS A 1 100 ? -11.381 9.973 12.034 1.00 96.56 100 LYS A CA 1
ATOM 803 C C . LYS A 1 100 ? -12.024 8.958 12.978 1.00 96.56 100 LYS A C 1
ATOM 805 O O . LYS A 1 100 ? -12.588 9.370 13.979 1.00 96.56 100 LYS A O 1
ATOM 810 N N . LEU A 1 101 ? -11.868 7.661 12.700 1.00 96.00 101 LEU A N 1
ATOM 811 C CA . LEU A 1 101 ? -12.393 6.590 13.556 1.00 96.00 101 LEU A CA 1
ATOM 812 C C . LEU A 1 101 ? -11.770 6.606 14.958 1.00 96.00 101 LEU A C 1
ATOM 814 O O . LEU A 1 101 ? -12.463 6.399 15.947 1.00 96.00 101 LEU A O 1
ATOM 818 N N . LYS A 1 102 ? -10.466 6.888 15.060 1.00 96.00 102 LYS A N 1
ATOM 819 C CA . LYS A 1 102 ? -9.790 7.048 16.355 1.00 96.00 102 LYS A CA 1
ATOM 820 C C . LYS A 1 102 ? -10.288 8.268 17.122 1.00 96.00 102 LYS A C 1
ATOM 822 O O . LYS A 1 102 ? -10.530 8.161 18.317 1.00 96.00 102 LYS A O 1
ATOM 827 N N . ASP A 1 103 ? -10.448 9.398 16.438 1.00 96.56 103 ASP A N 1
ATOM 828 C CA . ASP A 1 103 ? -10.922 10.648 17.036 1.00 96.56 103 ASP A CA 1
ATOM 829 C C . ASP A 1 103 ? -12.368 10.502 17.553 1.00 96.56 103 ASP A C 1
ATOM 831 O O . ASP A 1 103 ? -12.713 11.083 18.578 1.00 96.56 103 ASP A O 1
ATOM 835 N N . THR A 1 104 ? -13.199 9.685 16.891 1.00 95.81 104 THR A N 1
ATOM 836 C CA . THR A 1 104 ? -14.566 9.347 17.332 1.00 95.81 104 THR A CA 1
ATOM 837 C C . THR A 1 104 ? -14.635 8.154 18.286 1.00 95.81 104 THR A C 1
ATOM 839 O O . THR A 1 104 ? -15.730 7.758 18.680 1.00 95.81 104 THR A O 1
ATOM 842 N N . ASN A 1 105 ? -13.491 7.576 18.665 1.00 95.19 105 ASN A N 1
ATOM 843 C CA . ASN A 1 105 ? -13.388 6.375 19.495 1.00 95.19 105 ASN A CA 1
ATOM 844 C C . ASN A 1 105 ? -14.230 5.189 18.973 1.00 95.19 105 ASN A C 1
ATOM 846 O O . ASN A 1 105 ? -14.828 4.434 19.739 1.00 95.19 105 ASN A O 1
ATOM 850 N N . THR A 1 106 ? -14.298 5.043 17.651 1.00 94.56 106 THR A N 1
ATOM 851 C CA . THR A 1 106 ? -15.018 3.963 16.976 1.00 94.56 106 THR A CA 1
ATOM 852 C C . THR A 1 106 ? -14.112 2.744 16.844 1.00 94.56 106 THR A C 1
ATOM 854 O O . THR A 1 106 ? -12.972 2.851 16.392 1.00 94.56 106 THR A O 1
ATOM 857 N N . GLU A 1 107 ? -14.618 1.569 17.214 1.00 95.19 107 GLU A N 1
ATOM 858 C CA . GLU A 1 107 ? -13.917 0.298 17.012 1.00 95.19 107 GLU A CA 1
ATOM 859 C C . GLU A 1 107 ? -13.948 -0.107 15.532 1.00 95.19 107 GLU A C 1
ATOM 861 O O . GLU A 1 107 ? -14.999 -0.074 14.886 1.00 95.19 107 GLU A O 1
ATOM 866 N N . PHE A 1 108 ? -12.795 -0.520 15.003 1.00 96.00 108 PHE A N 1
ATOM 867 C CA . PHE A 1 108 ? -12.648 -0.960 13.618 1.00 96.00 108 PHE A CA 1
ATOM 868 C C . PHE A 1 108 ? -11.595 -2.060 13.471 1.00 96.00 108 PHE A C 1
ATOM 870 O O . PHE A 1 108 ? -10.673 -2.181 14.280 1.00 96.00 108 PHE A O 1
ATOM 877 N N . THR A 1 109 ? -11.702 -2.828 12.388 1.00 96.25 109 THR A N 1
ATOM 878 C CA . THR A 1 109 ? -10.707 -3.821 11.956 1.00 96.25 109 THR A CA 1
ATOM 879 C C . THR A 1 109 ? -10.276 -3.538 10.522 1.00 96.25 109 THR A C 1
ATOM 881 O O . THR A 1 109 ? -11.069 -3.049 9.724 1.00 96.25 109 THR A O 1
ATOM 884 N N . ILE A 1 110 ? -9.017 -3.839 10.184 1.00 96.31 110 ILE A N 1
ATOM 885 C CA . ILE A 1 110 ? -8.495 -3.702 8.819 1.00 96.31 110 ILE A CA 1
ATOM 886 C C . ILE A 1 110 ? -7.958 -5.049 8.346 1.00 96.31 110 ILE A C 1
ATOM 888 O O . ILE A 1 110 ? -7.029 -5.585 8.954 1.00 96.31 110 ILE A O 1
ATOM 892 N N . THR A 1 111 ? -8.483 -5.552 7.233 1.00 96.44 111 THR A N 1
ATOM 893 C CA . THR A 1 111 ? -7.925 -6.702 6.510 1.00 96.44 111 THR A CA 1
ATOM 894 C C . THR A 1 111 ? -7.272 -6.250 5.208 1.00 96.44 111 THR A C 1
ATOM 896 O O . THR A 1 111 ? -7.553 -5.159 4.703 1.00 96.44 111 THR A O 1
ATOM 899 N N . TRP A 1 112 ? -6.345 -7.055 4.691 1.00 97.38 112 TRP A N 1
ATOM 900 C CA . TRP A 1 112 ? -5.588 -6.735 3.486 1.00 97.38 112 TRP A CA 1
ATOM 901 C C . TRP A 1 112 ? -5.630 -7.904 2.521 1.00 97.38 112 TRP A C 1
ATOM 903 O O . TRP A 1 112 ? -5.462 -9.040 2.942 1.00 97.38 112 TRP A O 1
ATOM 913 N N . ASP A 1 113 ? -5.763 -7.600 1.234 1.00 96.81 113 ASP A N 1
ATOM 914 C CA . ASP A 1 113 ? -5.816 -8.604 0.174 1.00 96.81 113 ASP A CA 1
ATOM 915 C C . ASP A 1 113 ? -5.018 -8.155 -1.046 1.00 96.81 113 ASP A C 1
ATOM 917 O O . ASP A 1 113 ? -4.929 -6.962 -1.349 1.00 96.81 113 ASP A O 1
ATOM 921 N N . ILE A 1 114 ? -4.458 -9.109 -1.790 1.00 96.38 114 ILE A N 1
ATOM 922 C CA . ILE A 1 114 ? -3.846 -8.837 -3.095 1.00 96.38 114 ILE A CA 1
ATOM 923 C C . ILE A 1 114 ? -4.935 -8.913 -4.163 1.00 96.38 114 ILE A C 1
ATOM 925 O O . ILE A 1 114 ? -5.600 -9.932 -4.312 1.00 96.38 114 ILE A O 1
ATOM 929 N N . ILE A 1 115 ? -5.088 -7.844 -4.942 1.00 95.00 115 ILE A N 1
ATOM 930 C CA . ILE A 1 115 ? -6.051 -7.786 -6.047 1.00 95.00 115 ILE A CA 1
ATOM 931 C C . ILE A 1 115 ? -5.416 -8.296 -7.334 1.00 95.00 115 ILE A C 1
ATOM 933 O O . ILE A 1 115 ? -6.031 -9.048 -8.082 1.00 95.00 115 ILE A O 1
ATOM 937 N N . ALA A 1 116 ? -4.201 -7.831 -7.613 1.00 95.06 116 ALA A N 1
ATOM 938 C CA . ALA A 1 116 ? -3.487 -8.145 -8.837 1.00 95.06 116 ALA A CA 1
ATOM 939 C C . ALA A 1 116 ? -1.983 -7.961 -8.640 1.00 95.06 116 ALA A C 1
ATOM 941 O O . ALA A 1 116 ? -1.535 -7.161 -7.813 1.00 95.06 116 ALA A O 1
ATOM 942 N N . LYS A 1 117 ? -1.201 -8.679 -9.443 1.00 95.19 117 LYS A N 1
ATOM 943 C CA . LYS A 1 117 ? 0.240 -8.477 -9.587 1.00 95.19 117 LYS A CA 1
ATOM 944 C C . LYS A 1 117 ? 0.507 -7.997 -11.004 1.00 95.19 117 LYS A C 1
ATOM 946 O O . LYS A 1 117 ? 0.071 -8.637 -11.956 1.00 95.19 117 LYS A O 1
ATOM 951 N N . SER A 1 118 ? 1.232 -6.892 -11.142 1.00 93.94 118 SER A N 1
ATOM 952 C CA . SER A 1 118 ? 1.449 -6.259 -12.441 1.00 93.94 118 SER A CA 1
ATOM 953 C C . SER A 1 118 ? 2.853 -5.699 -12.573 1.00 93.94 118 SER A C 1
ATOM 955 O O . SER A 1 118 ? 3.582 -5.533 -11.601 1.00 93.94 118 SER A O 1
ATOM 957 N N . ARG A 1 119 ? 3.266 -5.401 -13.803 1.00 92.12 119 ARG A N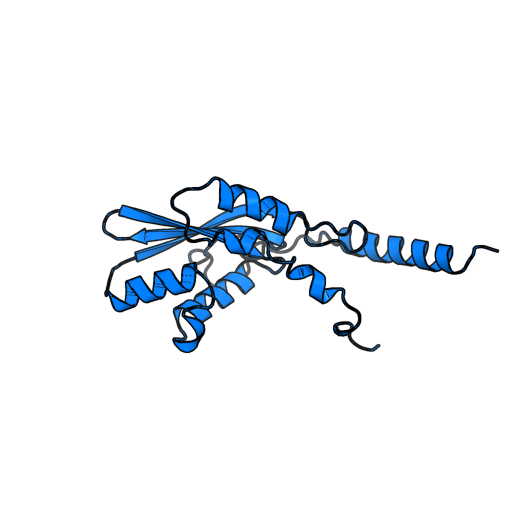 1
ATOM 958 C CA . ARG A 1 119 ? 4.606 -4.875 -14.063 1.00 92.12 119 ARG A CA 1
ATOM 959 C C . ARG A 1 119 ? 4.679 -3.387 -13.694 1.00 92.12 119 ARG A C 1
ATOM 961 O O . ARG A 1 119 ? 3.785 -2.616 -14.065 1.00 92.12 119 ARG A O 1
ATOM 968 N N . PRO A 1 120 ? 5.752 -2.948 -13.013 1.00 91.62 120 PRO A N 1
ATOM 969 C CA . PRO A 1 120 ? 5.963 -1.538 -12.722 1.00 91.62 120 PRO A CA 1
ATOM 970 C C . PRO A 1 120 ? 6.312 -0.758 -13.999 1.00 91.62 120 PRO A C 1
ATOM 972 O O . PRO A 1 120 ? 6.333 -1.291 -15.110 1.00 91.62 120 PRO A O 1
ATOM 975 N N . TYR A 1 121 ? 6.552 0.547 -13.858 1.00 92.81 121 TYR A N 1
ATOM 976 C CA . TYR A 1 121 ? 6.849 1.421 -14.996 1.00 92.81 121 TYR A CA 1
ATOM 977 C C . TYR A 1 121 ? 8.074 0.944 -15.789 1.00 92.81 121 TYR A C 1
ATOM 979 O O . TYR A 1 121 ? 9.149 0.741 -15.226 1.00 92.81 121 TYR A O 1
ATOM 987 N N . SER A 1 122 ? 7.925 0.855 -17.111 1.00 89.25 122 SER A N 1
ATOM 988 C CA . SER A 1 122 ? 9.016 0.548 -18.035 1.00 89.25 122 SER A CA 1
ATOM 989 C C . SER A 1 122 ? 9.444 1.801 -18.805 1.00 89.25 122 SER A C 1
ATOM 991 O O . SER A 1 122 ? 8.631 2.378 -19.528 1.00 89.25 122 SER A O 1
ATOM 993 N N . PRO A 1 123 ? 10.722 2.222 -18.735 1.00 86.94 123 PRO A N 1
ATOM 994 C CA . PRO A 1 123 ? 11.234 3.332 -19.544 1.00 86.94 123 PRO A CA 1
ATOM 995 C C . PRO A 1 123 ? 11.200 3.065 -21.051 1.00 86.94 123 PRO A C 1
ATOM 997 O O . PRO A 1 123 ? 11.101 4.013 -21.825 1.00 86.94 123 PRO A O 1
ATOM 1000 N N . ALA A 1 124 ? 11.276 1.792 -21.460 1.00 88.62 124 ALA A N 1
ATOM 1001 C CA . ALA A 1 124 ? 11.278 1.402 -22.867 1.00 88.62 124 ALA A CA 1
ATOM 1002 C C . ALA A 1 124 ? 9.904 1.603 -23.515 1.00 88.62 124 ALA A C 1
ATOM 1004 O O . ALA A 1 124 ? 9.815 2.127 -24.620 1.00 88.62 124 ALA A O 1
ATOM 1005 N N . THR A 1 125 ? 8.833 1.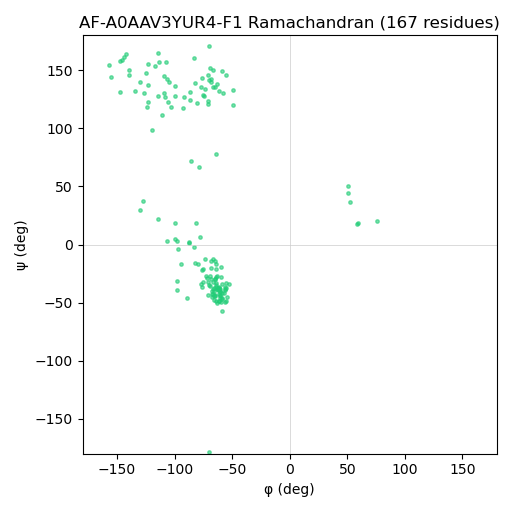218 -22.814 1.00 88.75 125 THR A N 1
ATOM 1006 C CA . THR A 1 125 ? 7.457 1.358 -23.317 1.00 88.75 125 THR A CA 1
ATOM 1007 C C . THR A 1 125 ? 6.782 2.643 -22.845 1.00 88.75 125 THR A C 1
ATOM 1009 O O . THR A 1 125 ? 5.774 3.039 -23.416 1.00 88.75 125 THR A O 1
ATOM 1012 N N . LYS A 1 126 ? 7.322 3.299 -21.808 1.00 87.94 126 LYS A N 1
ATOM 1013 C CA . LYS A 1 126 ? 6.723 4.435 -21.078 1.00 87.94 126 LYS A CA 1
ATOM 1014 C C . LYS A 1 126 ? 5.366 4.113 -20.439 1.00 87.94 126 LYS A C 1
ATOM 1016 O O . LYS A 1 126 ? 4.622 5.021 -20.075 1.00 87.94 126 LYS A O 1
ATOM 1021 N N . ILE A 1 127 ? 5.062 2.828 -20.267 1.00 89.94 127 ILE A N 1
ATOM 1022 C CA . ILE A 1 127 ? 3.810 2.332 -19.691 1.00 89.94 127 ILE A CA 1
ATOM 1023 C C . ILE A 1 127 ? 4.076 1.812 -18.276 1.00 89.94 127 ILE A C 1
ATOM 1025 O O . ILE A 1 127 ? 5.113 1.204 -18.007 1.00 89.94 127 ILE A O 1
ATOM 1029 N N . CYS A 1 128 ? 3.124 2.049 -17.370 1.00 93.44 128 CYS A N 1
ATOM 1030 C CA . CYS A 1 128 ? 3.086 1.434 -16.046 1.00 93.44 128 CYS A CA 1
ATOM 1031 C C . CYS A 1 128 ? 1.800 0.628 -15.895 1.00 93.44 128 CYS A C 1
ATOM 1033 O O . CYS A 1 128 ? 0.752 1.203 -15.599 1.00 93.44 128 CYS A O 1
ATOM 1035 N N . SER A 1 129 ? 1.892 -0.687 -16.096 1.00 93.25 129 SER A N 1
ATOM 1036 C CA . SER A 1 129 ? 0.748 -1.590 -15.944 1.00 93.25 129 SER A CA 1
ATOM 1037 C C . SER A 1 129 ? 0.215 -1.564 -14.514 1.00 93.25 129 SER A C 1
ATOM 1039 O O . SER A 1 129 ? -0.990 -1.496 -14.328 1.00 93.25 129 SER A O 1
ATOM 1041 N N . LEU A 1 130 ? 1.102 -1.444 -13.520 1.00 93.69 130 LEU A N 1
ATOM 1042 C CA . LEU A 1 130 ? 0.726 -1.286 -12.115 1.00 93.69 130 LEU A CA 1
ATOM 1043 C C . LEU A 1 130 ? -0.223 -0.096 -11.870 1.00 93.69 130 LEU A C 1
ATOM 1045 O O . LEU A 1 130 ? -1.266 -0.268 -11.252 1.00 93.69 130 LEU A O 1
ATOM 1049 N N . CYS A 1 131 ? 0.088 1.095 -12.402 1.00 92.75 131 CYS A N 1
ATOM 1050 C CA . CYS A 1 131 ? -0.807 2.253 -12.283 1.00 92.75 131 CYS A CA 1
ATOM 1051 C C . CYS A 1 131 ? -2.087 2.094 -13.110 1.00 92.75 131 CYS A C 1
ATOM 1053 O O . CYS A 1 131 ? -3.134 2.590 -12.714 1.00 92.75 131 CYS A O 1
ATOM 1055 N N . LEU A 1 132 ? -2.013 1.466 -14.286 1.00 91.25 132 LEU A N 1
ATOM 1056 C CA . LEU A 1 132 ? -3.191 1.272 -15.135 1.00 91.25 132 LEU A CA 1
ATOM 1057 C C . LEU A 1 132 ? -4.185 0.301 -14.493 1.00 91.25 132 LEU A C 1
ATOM 1059 O O . LEU A 1 132 ? -5.377 0.593 -14.443 1.00 91.25 132 LEU A O 1
ATOM 1063 N N . GLU A 1 133 ? -3.687 -0.811 -13.964 1.00 93.25 133 GLU A N 1
ATOM 1064 C CA . GLU A 1 133 ? -4.494 -1.834 -13.309 1.00 93.25 133 GLU A CA 1
ATOM 1065 C C . GLU A 1 133 ? -5.015 -1.392 -11.940 1.00 93.25 133 GLU A C 1
ATOM 1067 O O . GLU A 1 133 ? -6.085 -1.839 -11.555 1.00 93.25 133 GLU A O 1
ATOM 1072 N N . GLU A 1 134 ? -4.341 -0.479 -11.229 1.00 94.38 134 GLU A N 1
ATOM 1073 C CA . GLU A 1 134 ? -4.871 0.127 -9.994 1.00 94.38 134 GLU A CA 1
ATOM 1074 C C . GLU A 1 134 ? -6.110 1.002 -10.262 1.00 94.38 134 GLU A C 1
ATOM 1076 O O . GLU A 1 134 ? -7.064 1.017 -9.480 1.00 94.38 134 GLU A O 1
ATOM 1081 N N . ARG A 1 135 ? -6.130 1.727 -11.386 1.00 92.75 135 ARG A N 1
ATOM 1082 C CA . ARG A 1 135 ? -7.214 2.674 -11.700 1.00 92.75 135 ARG A CA 1
ATOM 1083 C C . ARG A 1 135 ? -8.562 1.986 -11.876 1.00 92.75 135 ARG A C 1
ATOM 1085 O O . ARG A 1 135 ? -9.580 2.553 -11.487 1.00 92.75 135 ARG A O 1
ATOM 1092 N N . TYR A 1 136 ? -8.577 0.786 -12.452 1.00 91.12 136 TYR A N 1
ATOM 1093 C CA . TYR A 1 136 ? -9.809 0.038 -12.692 1.00 91.12 136 TYR A CA 1
ATOM 1094 C C . TYR A 1 136 ? -10.597 -0.255 -11.397 1.00 91.12 136 TYR A C 1
ATOM 1096 O O . TYR A 1 136 ? -11.733 0.211 -11.302 1.00 91.12 136 TYR A O 1
ATOM 1104 N N . PRO A 1 137 ? -10.040 -0.929 -10.369 1.00 91.88 137 PRO A N 1
ATOM 1105 C CA . PRO A 1 137 ? -10.742 -1.172 -9.113 1.00 91.88 137 PRO A CA 1
ATOM 1106 C C . PRO A 1 137 ? -11.056 0.115 -8.339 1.00 91.88 137 PRO A C 1
ATOM 1108 O O . PRO A 1 137 ? -12.092 0.159 -7.684 1.00 91.88 137 PRO A O 1
ATOM 1111 N N . ILE A 1 138 ? -10.250 1.183 -8.444 1.00 92.56 138 ILE A N 1
ATOM 1112 C CA . ILE A 1 138 ? -10.608 2.491 -7.854 1.00 92.56 138 ILE A CA 1
ATOM 1113 C C . ILE A 1 138 ? -11.888 3.062 -8.487 1.00 92.56 138 ILE A C 1
ATOM 1115 O O . ILE A 1 138 ? -12.706 3.678 -7.801 1.00 92.56 138 ILE A O 1
ATOM 1119 N N . LEU A 1 139 ? -12.067 2.889 -9.799 1.00 91.19 139 LEU A N 1
ATOM 1120 C CA . LEU A 1 139 ? -13.233 3.395 -10.522 1.00 91.19 139 LEU A CA 1
ATOM 1121 C C . LEU A 1 139 ? -14.493 2.557 -10.284 1.00 91.19 139 LEU A C 1
ATOM 1123 O O . LEU A 1 139 ? -15.586 3.125 -10.226 1.00 91.19 139 LEU A O 1
ATOM 1127 N N . THR A 1 140 ? -14.345 1.236 -10.173 1.00 89.56 140 THR A N 1
ATOM 1128 C CA . THR A 1 140 ? -15.472 0.293 -10.182 1.00 89.56 140 THR A CA 1
ATOM 1129 C C . THR A 1 140 ? -15.931 -0.145 -8.795 1.00 89.56 140 THR A C 1
ATOM 1131 O O . THR A 1 140 ? -17.125 -0.384 -8.617 1.00 89.56 140 THR A O 1
ATOM 1134 N N . ARG A 1 141 ? -15.043 -0.234 -7.794 1.00 87.88 141 ARG A N 1
ATOM 1135 C CA . ARG A 1 141 ? -15.415 -0.734 -6.460 1.00 87.88 141 ARG A CA 1
ATOM 1136 C C . ARG A 1 141 ? -16.054 0.342 -5.596 1.00 87.88 141 ARG A C 1
ATOM 1138 O O . ARG A 1 141 ? -15.610 1.490 -5.565 1.00 87.88 141 ARG A O 1
ATOM 1145 N N . ARG A 1 142 ? -17.098 -0.051 -4.864 1.00 86.69 142 ARG A N 1
ATOM 1146 C CA . ARG A 1 142 ? -17.838 0.787 -3.915 1.00 86.69 142 ARG A CA 1
ATOM 1147 C C . ARG A 1 142 ? -18.192 -0.025 -2.665 1.00 86.69 142 ARG A C 1
ATOM 1149 O O . ARG A 1 142 ? -18.508 -1.202 -2.823 1.00 86.69 142 ARG A O 1
ATOM 1156 N N . PRO A 1 143 ? -18.207 0.598 -1.475 1.00 88.44 143 PRO A N 1
ATOM 1157 C CA . PRO A 1 143 ? -17.708 1.948 -1.159 1.00 88.44 143 PRO A CA 1
ATOM 1158 C C . PRO A 1 143 ? -16.168 2.025 -1.202 1.00 88.44 143 PRO A C 1
ATOM 1160 O O . PRO A 1 143 ? -15.486 1.050 -0.901 1.00 88.44 143 PRO A O 1
ATOM 1163 N N . SER A 1 144 ? -15.615 3.170 -1.627 1.00 91.56 144 SER A N 1
ATOM 1164 C CA . SER A 1 144 ? -14.167 3.369 -1.826 1.00 91.56 144 SER A CA 1
ATOM 1165 C C . SER A 1 144 ? -13.691 4.696 -1.236 1.00 91.56 144 SER A C 1
ATOM 1167 O O . SER A 1 144 ? -14.287 5.743 -1.495 1.00 91.56 144 SER A O 1
ATOM 1169 N N . LEU A 1 145 ? -12.592 4.639 -0.481 1.00 94.12 145 LEU A N 1
ATOM 1170 C CA . LEU A 1 145 ? -11.920 5.774 0.156 1.00 94.12 145 LEU A CA 1
ATOM 1171 C C . LEU A 1 145 ? -11.025 6.559 -0.817 1.00 94.12 145 LEU A C 1
ATOM 1173 O O . LEU A 1 145 ? -10.613 7.683 -0.519 1.00 94.12 145 LEU A O 1
ATOM 1177 N N . ASN A 1 146 ? -10.669 5.987 -1.968 1.00 93.75 146 ASN A N 1
ATOM 1178 C CA . ASN A 1 146 ? -9.764 6.628 -2.921 1.00 93.75 146 ASN A CA 1
ATOM 1179 C C . ASN A 1 146 ? -10.374 7.906 -3.514 1.00 93.75 146 ASN A C 1
ATOM 1181 O O . ASN A 1 146 ? -11.527 7.932 -3.951 1.00 93.75 146 ASN A O 1
ATOM 1185 N N . LYS A 1 147 ? -9.574 8.977 -3.595 1.00 87.00 147 LYS A N 1
ATOM 1186 C CA . LYS A 1 147 ? -10.000 10.231 -4.230 1.00 87.00 147 LYS A CA 1
ATOM 1187 C C . LYS A 1 147 ? -9.855 10.087 -5.744 1.00 87.00 147 LYS A C 1
ATOM 1189 O O . LYS A 1 147 ? -8.759 9.870 -6.247 1.00 87.00 147 LYS A O 1
ATOM 1194 N N . LYS A 1 148 ? -10.941 10.260 -6.505 1.00 79.94 148 LYS A N 1
ATOM 1195 C CA . LYS A 1 148 ? -10.923 10.076 -7.973 1.00 79.94 148 LYS A CA 1
ATOM 1196 C C . LYS A 1 148 ? -9.952 11.006 -8.707 1.00 79.94 148 LYS A C 1
ATOM 1198 O O . LYS A 1 148 ? -9.414 10.624 -9.742 1.00 79.94 148 LYS A O 1
ATOM 1203 N N . ASN A 1 149 ? -9.672 12.184 -8.153 1.00 79.00 149 ASN A N 1
ATOM 1204 C CA . ASN A 1 149 ? -8.700 13.119 -8.728 1.00 79.00 149 ASN A CA 1
ATOM 1205 C C . ASN A 1 149 ? -7.269 12.542 -8.739 1.00 79.00 149 ASN A C 1
ATOM 1207 O O . ASN A 1 149 ? -6.451 12.956 -9.556 1.00 79.00 149 ASN A O 1
ATOM 1211 N N . GLU A 1 150 ? -6.969 11.545 -7.896 1.00 73.81 150 GLU A N 1
ATOM 1212 C CA . GLU A 1 150 ? -5.670 10.858 -7.869 1.00 73.81 150 GLU A CA 1
ATOM 1213 C C . GLU A 1 150 ? -5.430 10.007 -9.127 1.00 73.81 150 GLU A C 1
ATOM 1215 O O . GLU A 1 150 ? -4.280 9.750 -9.481 1.00 73.81 150 GLU A O 1
ATOM 1220 N N . LEU A 1 151 ? -6.481 9.635 -9.869 1.00 81.56 151 LEU A N 1
ATOM 1221 C CA . LEU A 1 151 ? -6.361 8.842 -11.100 1.00 81.56 151 LEU A CA 1
ATOM 1222 C C . LEU A 1 151 ? -5.611 9.591 -12.210 1.00 81.56 151 LEU A C 1
ATOM 1224 O O . LEU A 1 151 ? -4.926 8.965 -13.025 1.00 81.56 151 LEU A O 1
ATOM 1228 N N . LEU A 1 152 ? -5.707 10.923 -12.211 1.00 79.50 152 LEU A N 1
ATOM 1229 C CA . LEU A 1 152 ? -5.043 11.814 -13.166 1.00 79.50 152 LEU A CA 1
ATOM 1230 C C . LEU A 1 152 ? -3.592 12.127 -12.774 1.00 79.50 152 LEU A C 1
ATOM 1232 O O . LEU A 1 152 ? -2.887 12.826 -13.502 1.00 79.50 152 LEU A O 1
ATOM 1236 N N . SER A 1 153 ? -3.125 11.616 -11.633 1.00 81.88 153 SER A N 1
ATOM 1237 C CA . SER A 1 153 ? -1.762 11.857 -11.179 1.00 81.88 153 SER A CA 1
ATOM 1238 C C . SER A 1 153 ? -0.724 11.198 -12.097 1.00 81.88 153 SER A C 1
ATOM 1240 O O . SER A 1 153 ? -0.949 10.167 -12.742 1.00 81.88 153 SER A O 1
ATOM 1242 N N . THR A 1 154 ? 0.454 11.821 -12.164 1.00 86.81 154 THR A N 1
ATOM 1243 C CA . THR A 1 154 ? 1.599 11.251 -12.881 1.00 86.81 154 THR A CA 1
ATOM 1244 C C . THR A 1 154 ? 2.107 10.009 -12.151 1.00 86.81 154 THR A C 1
ATOM 1246 O O . THR A 1 154 ? 2.247 10.024 -10.930 1.00 86.81 154 THR A O 1
ATOM 1249 N N . CYS A 1 155 ? 2.470 8.968 -12.908 1.00 90.00 155 CYS A N 1
ATOM 1250 C CA . CYS A 1 155 ? 3.048 7.737 -12.368 1.00 90.00 155 CYS A CA 1
ATOM 1251 C C . CYS A 1 155 ? 4.213 8.032 -11.393 1.00 90.00 155 CYS A C 1
ATOM 1253 O O . CYS A 1 155 ? 5.230 8.604 -11.813 1.00 90.00 155 CYS A O 1
ATOM 1255 N N . PRO A 1 156 ? 4.122 7.614 -10.114 1.00 88.00 156 PRO A N 1
ATOM 1256 C CA . PRO A 1 156 ? 5.168 7.877 -9.127 1.00 88.00 156 PRO A CA 1
ATOM 1257 C C . PRO A 1 156 ? 6.466 7.124 -9.455 1.00 88.00 156 PRO A C 1
ATOM 1259 O O . PRO A 1 156 ? 7.559 7.652 -9.241 1.00 88.00 156 PRO A O 1
ATOM 1262 N N . TYR A 1 157 ? 6.361 5.941 -10.067 1.00 89.88 157 TYR A N 1
ATOM 1263 C CA . TYR A 1 157 ? 7.500 5.092 -10.432 1.00 89.88 157 TYR A CA 1
ATOM 1264 C C . TYR A 1 157 ? 8.304 5.618 -11.621 1.00 89.88 157 TYR A C 1
ATOM 1266 O O . TYR A 1 157 ? 9.418 5.160 -11.857 1.00 89.88 157 TYR A O 1
ATOM 1274 N N . ARG A 1 158 ? 7.795 6.613 -12.360 1.00 89.81 158 AR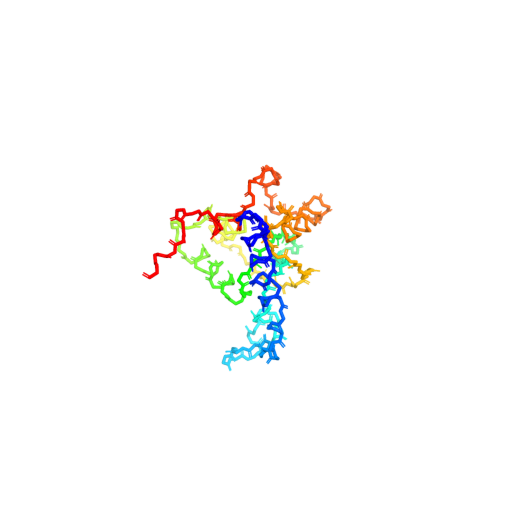G A N 1
ATOM 1275 C CA . ARG A 1 158 ? 8.559 7.260 -13.435 1.00 89.81 158 ARG A CA 1
ATOM 1276 C C . ARG A 1 158 ? 9.786 7.995 -12.888 1.00 89.81 158 ARG A C 1
ATOM 1278 O O . ARG A 1 158 ? 10.824 8.015 -13.545 1.00 89.81 158 ARG A O 1
ATOM 1285 N N . ARG A 1 159 ? 9.687 8.578 -11.684 1.00 88.50 159 ARG A N 1
ATOM 1286 C CA . ARG A 1 159 ? 10.731 9.456 -11.127 1.00 88.50 159 ARG A CA 1
ATOM 1287 C C . ARG A 1 159 ? 12.068 8.745 -10.948 1.00 88.50 159 ARG A C 1
ATOM 1289 O O 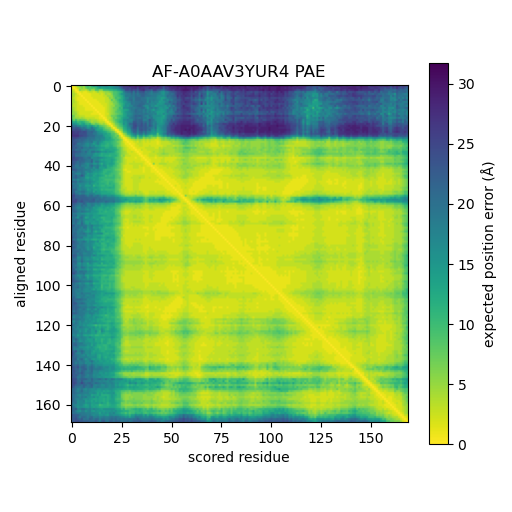. ARG A 1 159 ? 13.098 9.343 -11.228 1.00 88.50 159 ARG A O 1
ATOM 1296 N N . LYS A 1 160 ? 12.073 7.473 -10.549 1.00 86.69 160 LYS A N 1
ATOM 1297 C CA . LYS A 1 160 ? 13.316 6.720 -10.297 1.00 86.69 160 LYS A CA 1
ATOM 1298 C C . LYS A 1 160 ? 14.190 6.517 -11.546 1.00 86.69 160 LYS A C 1
ATOM 1300 O O . LYS A 1 160 ? 15.356 6.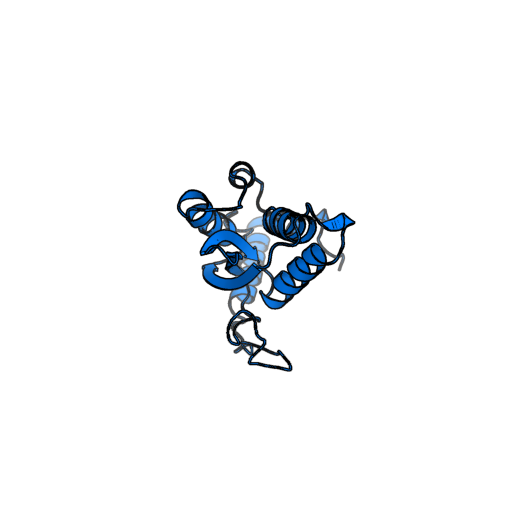182 -11.412 1.00 86.69 160 LYS A O 1
ATOM 1305 N N . TYR A 1 161 ? 13.627 6.700 -12.743 1.00 86.69 161 TYR A N 1
ATOM 1306 C CA . TYR A 1 161 ? 14.347 6.601 -14.016 1.00 86.69 161 TYR A CA 1
ATOM 1307 C C . TYR A 1 161 ? 14.786 7.963 -14.571 1.00 86.69 161 TYR A C 1
ATOM 1309 O O . TYR A 1 161 ? 15.306 8.034 -15.681 1.00 86.69 161 TYR A O 1
ATOM 1317 N N . LEU A 1 162 ? 14.542 9.054 -13.840 1.00 87.06 162 LEU A N 1
ATOM 1318 C CA . LEU A 1 162 ? 15.040 10.375 -14.210 1.00 87.06 162 LEU A CA 1
ATOM 1319 C C . LEU A 1 162 ? 16.531 10.478 -13.885 1.00 87.06 162 LEU A C 1
ATOM 1321 O O . LEU A 1 162 ? 16.970 9.997 -12.842 1.00 87.06 162 LEU A O 1
ATOM 1325 N N . LEU A 1 163 ? 17.283 11.167 -14.747 1.00 85.44 163 LEU A N 1
ATOM 1326 C CA . LEU A 1 163 ? 18.734 11.332 -14.601 1.00 85.44 163 LEU A CA 1
ATOM 1327 C C . LEU A 1 163 ? 19.131 11.947 -13.253 1.00 85.44 163 LEU A C 1
ATOM 1329 O O . LEU A 1 163 ? 20.094 11.498 -12.648 1.00 85.44 163 LEU A O 1
ATOM 1333 N N . GLN A 1 164 ? 18.334 12.885 -12.734 1.00 86.62 164 GLN A N 1
ATOM 1334 C CA . GLN A 1 164 ? 18.554 13.512 -11.423 1.00 86.62 164 GLN A CA 1
ATOM 1335 C C . GLN A 1 164 ? 18.561 12.524 -10.237 1.00 86.62 164 GLN A C 1
ATOM 1337 O O . GLN A 1 164 ? 19.025 12.872 -9.161 1.00 86.62 164 GLN A O 1
ATOM 1342 N N . ASN A 1 165 ? 18.002 11.320 -10.413 1.00 84.00 165 ASN A N 1
ATOM 1343 C CA . ASN A 1 165 ? 17.907 10.289 -9.377 1.00 84.00 165 ASN A CA 1
ATOM 1344 C C . ASN A 1 165 ? 18.880 9.120 -9.619 1.00 84.00 165 ASN A C 1
ATOM 1346 O O . ASN A 1 165 ? 18.849 8.135 -8.878 1.00 84.00 165 ASN A O 1
ATOM 1350 N N . MET A 1 166 ? 19.719 9.194 -10.659 1.00 80.00 166 MET A N 1
ATOM 1351 C CA . MET A 1 166 ? 20.771 8.209 -10.898 1.00 80.00 166 MET A CA 1
ATOM 1352 C C . MET A 1 166 ? 21.911 8.461 -9.913 1.00 80.00 166 MET A C 1
ATOM 1354 O O . MET A 1 166 ? 22.396 9.584 -9.797 1.00 80.00 166 MET A O 1
ATOM 1358 N N . LYS A 1 167 ? 22.341 7.418 -9.198 1.00 75.75 167 LYS A N 1
ATOM 1359 C CA . LYS A 1 167 ? 23.549 7.517 -8.376 1.00 75.75 167 LYS A CA 1
ATOM 1360 C C . LYS A 1 167 ? 24.759 7.683 -9.306 1.00 75.75 167 LYS A C 1
ATOM 1362 O O . LYS A 1 167 ? 24.804 6.969 -10.313 1.00 75.75 167 LYS A O 1
ATOM 1367 N N . PRO A 1 168 ? 25.691 8.606 -9.007 1.00 70.81 168 PRO A N 1
ATOM 1368 C CA . PRO A 1 168 ? 26.946 8.673 -9.742 1.00 70.81 168 PRO A CA 1
ATOM 1369 C C . PRO A 1 168 ? 27.691 7.331 -9.617 1.00 70.81 168 PRO A C 1
ATOM 1371 O O . PRO A 1 168 ? 27.474 6.624 -8.624 1.00 70.81 168 PRO A O 1
ATOM 1374 N N . PRO A 1 169 ? 28.478 6.957 -10.641 1.00 67.31 169 PRO A N 1
ATOM 1375 C CA . PRO A 1 169 ? 29.304 5.754 -10.610 1.00 67.31 169 PRO A CA 1
ATOM 1376 C C . PRO A 1 169 ? 30.322 5.780 -9.466 1.00 67.31 169 PRO A C 1
ATOM 1378 O O . PRO A 1 169 ? 30.766 6.891 -9.091 1.00 67.31 169 PRO A O 1
#

Organism: NCBI:txid259542

pLDDT: mean 89.02, std 10.74, range [46.72, 98.0]

Nearest PDB structures (foldseek):
  3bq2-assembly1_A  TM=5.114E-01  e=3.829E+00  Sulfolobus acidocaldarius
  3una-assembly1_A  TM=2.685E-01  e=1.369E+00  Bos taurus
  8j79-assembly1_A  TM=2.563E-01  e=2.960E+00  Bos taurus
  3unc-assembly1_B  TM=2.513E-01  e=2.603E+00  Bos taurus

Secondary structure (DSSP, 8-state):
---HHHHHHHHHHHHHHHHH-------S---SSSTT-TTTT-TT--SEEEEEEEEETTS-EEEEEEEESS-HHHHHHHHHHHHH-GGGTTSSHHHHHHHHHHHTT--EEEEEEEEEE-----TTT---HHHHHHHHHHHH-SSB-S-GGGGGSPPGGGGGGSGGGSPP-

Solvent-accessible surface area (backbone atoms only — not comparable to full-atom values): 9914 Å² total; per-residue (Å²): 131,85,53,71,69,57,55,53,50,53,50,52,52,50,61,56,50,62,67,73,67,72,75,66,92,66,71,42,51,86,60,93,53,56,85,76,34,69,46,80,43,44,33,50,47,47,23,31,28,33,38,39,41,38,36,35,83,86,71,51,62,43,29,35,70,51,72,38,67,56,32,41,48,62,53,51,53,52,51,53,49,26,70,69,38,76,96,35,26,78,76,41,54,62,26,38,52,54,48,52,33,56,76,69,71,51,63,70,49,76,48,48,46,81,75,46,74,40,53,55,59,34,87,88,78,72,46,38,50,37,64,57,61,44,46,52,56,64,73,69,49,76,60,57,52,63,62,75,76,62,70,78,53,77,70,75,66,56,54,71,76,37,74,93,60,55,78,79,133

Sequence (169 aa):
MPNVKSIITAHNKSVLAQKNTRAESTAQCNCRDRKACPLENNCLQDSIIYQATETQKDNQVDTYIGMTENTFKTRFYQHNSTFRLPHKRNSTSLSEKIWKLKDTNTEFTITWDIIAKSRPYSPATKICSLCLEERYPILTRRPSLNKKNELLSTCPYRRKYLLQNMKPP

Mean predicted aligned error: 8.13 Å

Foldseek 3Di:
DDDPVVVVVVVVVVVVVVVVPPPDPDQQADDPDQVPDLENRRQQDAQFKKKKWKAFPVRDIEIEIDTGRGGNVVVVVVLVCLCPDPVSCVVFLVSVVSVVCVVVVTDMDIGMYTPDHFAAADPVVRDGRSLVVRLVCQVPDPPYSHDNVCNPDDRPRVVCPDPVNDDDD